Protein AF-A0A832D7S3-F1 (afdb_monomer)

Radius of g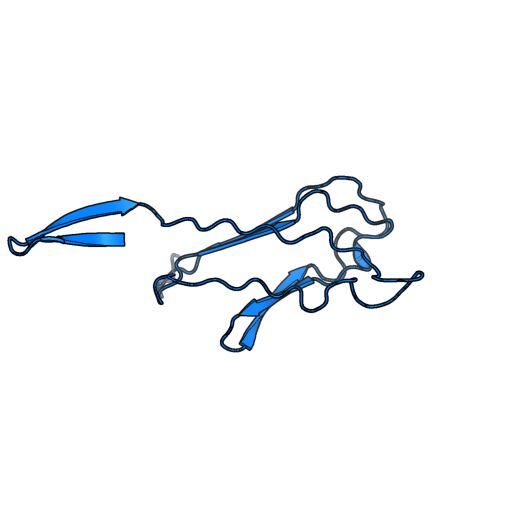yration: 18.56 Å; Cα contacts (8 Å, |Δi|>4): 144; chains: 1; bounding box: 55×40×40 Å

Secondary structure (DSSP, 8-state):
-EEE-TT--EEE---------PPP--SSSSSSSSS-SSSS------S--SS--EEEEEEEEEEES-GGG--EEEE-TT--EEEEESS-STTS-EEEEEEEEEEE---------

Structure (mmCIF, N/CA/C/O backbone):
data_AF-A0A832D7S3-F1
#
_entry.id   AF-A0A832D7S3-F1
#
loop_
_atom_site.group_PDB
_atom_site.id
_atom_site.type_symbol
_atom_site.label_atom_id
_atom_site.label_alt_id
_atom_site.label_comp_id
_atom_site.label_asym_id
_atom_site.label_entity_id
_atom_site.label_seq_id
_atom_site.pdbx_PDB_ins_code
_atom_site.Cartn_x
_atom_site.Cartn_y
_atom_site.Cartn_z
_atom_site.occupancy
_atom_site.B_iso_or_equiv
_atom_site.auth_seq_id
_atom_site.auth_comp_id
_atom_site.auth_asym_id
_atom_site.auth_atom_id
_atom_site.pdbx_PDB_model_num
ATOM 1 N N . MET A 1 1 ? -23.455 2.121 12.144 1.00 71.44 1 MET A N 1
ATOM 2 C CA . MET A 1 1 ? -23.592 2.528 13.567 1.00 71.44 1 MET A CA 1
ATOM 3 C C . MET A 1 1 ? -25.042 2.309 13.984 1.00 71.44 1 MET A C 1
ATOM 5 O O . MET A 1 1 ? -25.914 2.663 13.200 1.00 71.44 1 MET A O 1
A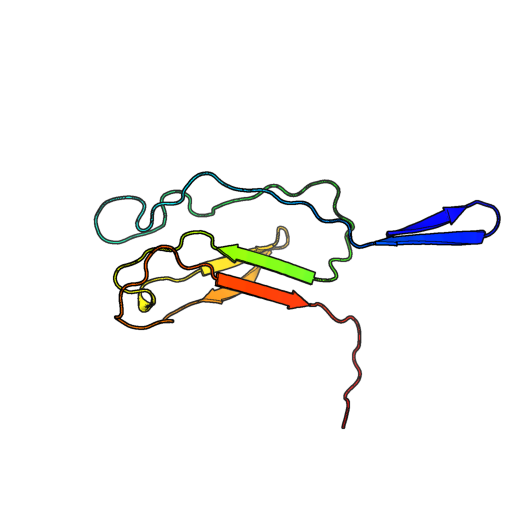TOM 9 N N . LEU A 1 2 ? -25.310 1.677 15.132 1.00 68.62 2 LEU A N 1
ATOM 10 C CA . LEU A 1 2 ? -26.674 1.523 15.659 1.00 68.62 2 LEU A CA 1
ATOM 11 C C . LEU A 1 2 ? -26.983 2.750 16.520 1.00 68.62 2 LEU A C 1
ATOM 13 O O . LEU A 1 2 ? -26.218 3.038 17.439 1.00 68.62 2 LEU A O 1
ATOM 17 N N . VAL A 1 3 ? -28.048 3.482 16.209 1.00 77.94 3 VAL A N 1
ATOM 18 C CA . VAL A 1 3 ? -28.500 4.606 17.042 1.00 77.94 3 VAL A CA 1
ATOM 19 C C . VAL A 1 3 ? -29.826 4.229 17.668 1.00 77.94 3 VAL A C 1
ATOM 21 O O . VAL A 1 3 ? -30.727 3.789 16.957 1.00 77.94 3 VAL A O 1
ATOM 24 N N . SER A 1 4 ? -29.917 4.391 18.986 1.00 84.44 4 SER A N 1
ATOM 25 C CA . SER A 1 4 ? -31.135 4.181 19.761 1.00 84.44 4 SER A CA 1
ATOM 26 C C . SER A 1 4 ? -31.641 5.495 20.342 1.00 84.44 4 SER A C 1
ATOM 28 O O . SER A 1 4 ? -30.845 6.277 20.866 1.00 84.44 4 SER A O 1
ATOM 30 N N . ASN A 1 5 ? -32.949 5.736 20.283 1.00 82.00 5 ASN A N 1
ATOM 31 C CA . ASN A 1 5 ? -33.562 6.844 21.020 1.00 82.00 5 ASN A CA 1
ATOM 32 C C . ASN A 1 5 ? -33.895 6.437 22.471 1.00 82.00 5 ASN A C 1
ATOM 34 O O . ASN A 1 5 ? -33.759 5.276 22.858 1.00 82.00 5 ASN A O 1
ATOM 38 N N . ALA A 1 6 ? -34.343 7.400 23.284 1.00 79.50 6 ALA A N 1
ATOM 39 C CA . ALA A 1 6 ? -34.730 7.163 24.680 1.00 79.50 6 ALA A CA 1
ATOM 40 C C . ALA A 1 6 ? -35.943 6.222 24.839 1.00 79.50 6 ALA A C 1
ATOM 42 O O . ALA A 1 6 ? -36.176 5.713 25.930 1.00 79.50 6 ALA A O 1
ATOM 43 N N . ALA A 1 7 ? -36.696 5.978 23.761 1.00 84.88 7 ALA A N 1
ATOM 44 C CA . ALA A 1 7 ? -37.797 5.021 23.720 1.00 84.88 7 ALA A CA 1
ATOM 45 C C . ALA A 1 7 ? -37.345 3.592 23.344 1.00 84.88 7 ALA A C 1
ATOM 47 O O . ALA A 1 7 ? -38.163 2.677 23.349 1.00 84.88 7 ALA A O 1
ATOM 48 N N . GLY A 1 8 ? -36.056 3.379 23.047 1.00 83.06 8 GLY A N 1
ATOM 49 C CA . GLY A 1 8 ? -35.492 2.066 22.716 1.00 83.06 8 GLY A CA 1
ATOM 50 C C . GLY A 1 8 ? -35.599 1.664 21.241 1.00 83.06 8 GLY A 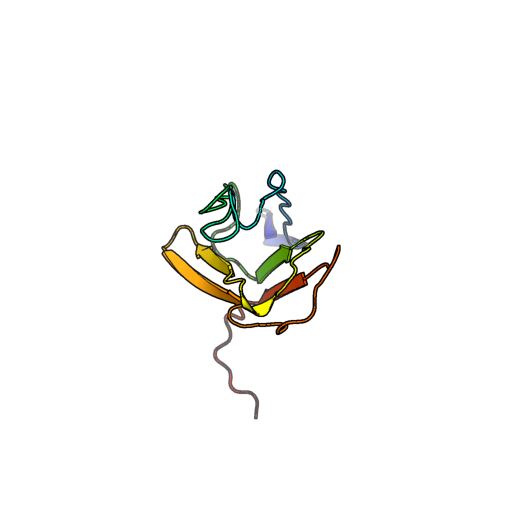C 1
ATOM 51 O O . GLY A 1 8 ? -35.213 0.551 20.890 1.00 83.06 8 GLY A O 1
ATOM 52 N N . GLU A 1 9 ? -36.075 2.545 20.359 1.00 84.81 9 GLU A N 1
ATOM 53 C CA . GLU A 1 9 ? -36.126 2.281 18.917 1.00 84.81 9 GLU A CA 1
ATOM 54 C C . GLU A 1 9 ? -34.724 2.372 18.316 1.00 84.81 9 GLU A C 1
ATOM 56 O O . GLU A 1 9 ? -34.007 3.341 18.571 1.00 84.81 9 GLU A O 1
ATOM 61 N N . THR A 1 10 ? -34.334 1.389 17.498 1.00 75.31 10 THR A N 1
ATOM 62 C CA . THR A 1 10 ? -32.998 1.331 16.893 1.00 75.31 10 THR A CA 1
ATOM 63 C C . THR A 1 10 ? -33.039 1.511 15.381 1.00 75.31 10 THR A C 1
ATOM 65 O O . THR A 1 10 ? -33.760 0.790 14.692 1.00 75.31 10 THR A O 1
ATOM 68 N N . VAL A 1 11 ? -32.193 2.395 14.851 1.00 66.12 11 VAL A N 1
ATOM 69 C CA . VAL A 1 11 ? -31.980 2.570 13.407 1.00 66.12 11 VAL A CA 1
ATOM 70 C C . VAL A 1 11 ? -30.556 2.155 13.047 1.00 66.12 11 VAL A C 1
ATOM 72 O O . VAL A 1 11 ? -29.581 2.587 13.671 1.00 66.12 11 VAL A O 1
ATOM 75 N N . TRP A 1 12 ? -30.425 1.308 12.025 1.00 75.06 12 TRP A N 1
ATOM 76 C CA . TRP A 1 12 ? -29.130 0.909 11.483 1.00 75.06 12 TRP A CA 1
ATOM 77 C C . TRP A 1 12 ? -28.676 1.915 10.421 1.00 75.06 12 TRP A C 1
ATOM 79 O O . TRP A 1 12 ? -29.249 1.986 9.339 1.00 75.06 12 TRP A O 1
ATOM 89 N N . LEU A 1 13 ? -27.636 2.694 10.722 1.00 67.62 13 LEU A N 1
ATOM 90 C CA . LEU A 1 13 ? -27.141 3.760 9.836 1.00 67.62 13 LEU A CA 1
ATOM 91 C C . LEU A 1 13 ? -26.094 3.293 8.810 1.00 67.62 13 LEU A C 1
ATOM 93 O O . LEU A 1 13 ? -25.329 4.105 8.300 1.00 67.62 13 LEU A O 1
ATOM 97 N N . GLY A 1 14 ? -26.002 1.993 8.532 1.00 65.31 14 GLY A N 1
ATOM 98 C CA . GLY A 1 14 ? -24.997 1.473 7.607 1.00 65.31 14 GLY A CA 1
ATOM 99 C C . GLY A 1 14 ? -23.559 1.468 8.140 1.00 65.31 14 GLY A C 1
ATOM 100 O O . GLY A 1 14 ? -23.300 1.851 9.296 1.00 65.31 14 GLY A O 1
ATOM 101 N N . PRO A 1 15 ? -22.608 0.986 7.318 1.00 66.75 15 PRO A N 1
ATOM 102 C CA . PRO A 1 15 ? -21.186 1.188 7.555 1.00 66.75 15 PRO A CA 1
ATOM 103 C C . PRO A 1 15 ? -20.828 2.669 7.353 1.00 66.75 15 PRO A C 1
ATOM 105 O O . PRO A 1 15 ? -21.271 3.300 6.398 1.00 66.75 15 PRO A O 1
ATOM 108 N N . ALA A 1 16 ? -20.017 3.229 8.251 1.00 65.62 16 ALA A N 1
ATOM 109 C CA . ALA A 1 16 ? -19.425 4.547 8.046 1.00 65.62 16 ALA A CA 1
ATOM 110 C C . ALA A 1 16 ? -18.152 4.382 7.206 1.00 65.62 16 ALA A C 1
ATOM 112 O O . ALA A 1 16 ? -17.199 3.754 7.665 1.00 65.62 16 ALA A O 1
ATOM 113 N N . THR A 1 17 ? -18.131 4.943 5.997 1.00 64.00 17 THR A N 1
ATOM 114 C CA . THR A 1 17 ? -16.947 4.923 5.126 1.00 64.00 17 THR A CA 1
ATOM 115 C C . THR A 1 17 ? -16.242 6.273 5.191 1.00 64.00 17 THR A C 1
ATOM 117 O O . THR A 1 17 ? -16.846 7.306 4.914 1.00 64.00 17 THR A O 1
ATOM 120 N N . LEU A 1 18 ? -14.953 6.269 5.531 1.00 66.31 18 LEU A N 1
ATOM 121 C CA . LEU A 1 18 ? -14.067 7.420 5.365 1.00 66.31 18 LEU A CA 1
ATOM 122 C C . LEU A 1 18 ? -13.037 7.082 4.290 1.00 66.31 18 LEU A C 1
ATOM 124 O O . LEU A 1 18 ? -12.246 6.157 4.463 1.00 66.31 18 LEU A O 1
ATOM 128 N N . SER A 1 19 ? -13.022 7.854 3.208 1.00 69.44 19 SER A N 1
ATOM 129 C CA . SER A 1 19 ? -12.016 7.735 2.153 1.00 69.44 19 SER A CA 1
ATOM 130 C C . SER A 1 19 ? -10.987 8.851 2.296 1.00 69.44 19 SER A C 1
ATOM 132 O O . SER A 1 19 ? -11.341 10.028 2.313 1.00 69.44 19 SER A O 1
ATOM 134 N N . VAL A 1 20 ? -9.708 8.487 2.379 1.00 68.81 20 VAL A N 1
ATOM 135 C CA . VAL A 1 20 ? -8.590 9.437 2.366 1.00 68.81 20 VAL A CA 1
ATOM 136 C C . VAL A 1 20 ? -7.602 8.993 1.298 1.00 68.81 20 VAL A C 1
ATOM 138 O O . VAL A 1 20 ? -7.194 7.834 1.284 1.00 68.81 20 VAL A O 1
ATOM 141 N N . TYR A 1 21 ? -7.212 9.917 0.421 1.00 76.44 21 TYR A N 1
ATOM 142 C CA . TYR A 1 21 ? -6.291 9.651 -0.680 1.00 76.44 21 TYR A CA 1
ATOM 143 C C . TYR A 1 21 ? -4.981 10.414 -0.453 1.00 76.44 21 TYR A C 1
ATOM 145 O O . TYR A 1 21 ? -5.005 11.645 -0.376 1.00 76.44 21 TYR A O 1
ATOM 153 N N . PRO A 1 22 ? -3.838 9.725 -0.311 1.00 77.38 22 PRO A N 1
ATOM 154 C CA . PRO A 1 22 ? -2.549 10.396 -0.250 1.00 77.38 22 PRO A CA 1
ATOM 155 C C . PRO A 1 22 ? -2.161 10.959 -1.626 1.00 77.38 22 PRO A C 1
ATOM 157 O O . PRO A 1 22 ? -2.654 10.520 -2.664 1.00 77.38 22 PRO A O 1
ATOM 160 N N . MET A 1 23 ? -1.231 11.918 -1.639 1.00 86.31 23 MET A N 1
ATOM 161 C CA . MET A 1 23 ? -0.535 12.306 -2.873 1.00 86.31 23 MET A CA 1
ATOM 162 C C . MET A 1 23 ? 0.211 11.106 -3.474 1.00 86.31 23 MET A C 1
ATOM 164 O O . MET A 1 23 ? 0.520 10.153 -2.758 1.00 86.31 23 MET A O 1
ATOM 168 N N . GLN A 1 24 ? 0.566 11.192 -4.761 1.00 89.00 24 GLN A N 1
ATOM 169 C CA . GLN A 1 24 ? 1.355 10.165 -5.446 1.00 89.00 24 GLN A CA 1
ATOM 170 C C . GLN A 1 24 ? 2.592 9.757 -4.629 1.00 89.00 24 GLN A C 1
ATOM 172 O O . GLN A 1 24 ? 3.322 10.599 -4.092 1.00 89.00 24 GLN A O 1
ATOM 177 N N . ILE A 1 25 ? 2.821 8.446 -4.567 1.00 92.69 25 ILE A N 1
ATOM 178 C CA . ILE A 1 25 ? 3.965 7.820 -3.911 1.00 92.69 25 ILE A CA 1
ATOM 179 C C . ILE A 1 25 ? 4.857 7.238 -5.010 1.00 92.69 25 ILE A C 1
ATOM 181 O O . ILE A 1 25 ? 4.403 6.420 -5.805 1.00 92.69 25 ILE A O 1
ATOM 185 N N . ALA A 1 26 ? 6.109 7.686 -5.074 1.00 94.19 26 ALA A N 1
ATOM 186 C CA . ALA A 1 26 ? 7.103 7.151 -5.999 1.00 94.19 26 ALA A CA 1
ATOM 187 C C . ALA A 1 26 ? 7.849 5.988 -5.337 1.00 94.19 26 ALA A C 1
ATOM 189 O O . ALA A 1 26 ? 8.164 6.067 -4.145 1.00 94.19 26 ALA A O 1
ATOM 190 N N . ILE A 1 27 ? 8.112 4.925 -6.100 1.00 92.75 27 ILE A N 1
ATOM 191 C CA . ILE A 1 27 ? 8.792 3.716 -5.627 1.00 92.75 27 ILE A CA 1
ATOM 192 C C . ILE A 1 27 ? 9.869 3.328 -6.657 1.00 92.75 27 ILE A C 1
ATOM 194 O O . ILE A 1 27 ? 9.509 2.989 -7.787 1.00 92.75 27 ILE A O 1
ATOM 198 N N . PRO A 1 28 ? 11.166 3.412 -6.305 1.00 94.44 28 PRO A N 1
ATOM 199 C CA . PRO A 1 28 ? 11.702 4.036 -5.088 1.00 94.44 28 PRO A CA 1
ATOM 200 C C . PRO A 1 28 ? 11.459 5.558 -5.077 1.00 94.44 28 PRO A C 1
ATOM 202 O O . PRO A 1 28 ? 11.149 6.170 -6.100 1.00 94.44 28 PRO A O 1
ATOM 205 N N . GLY A 1 29 ? 11.603 6.195 -3.914 1.00 93.19 29 GLY A N 1
ATOM 206 C CA . GLY A 1 29 ? 11.425 7.643 -3.779 1.00 93.19 29 GLY A CA 1
ATOM 207 C C . GLY A 1 29 ? 12.470 8.474 -4.528 1.00 93.19 29 GLY A C 1
ATOM 208 O O . GLY A 1 29 ? 12.195 9.612 -4.907 1.00 93.19 29 GLY A O 1
ATOM 209 N N . SER A 1 30 ? 13.649 7.898 -4.762 1.00 92.31 30 SER A N 1
ATOM 210 C CA . SER A 1 30 ? 14.706 8.431 -5.618 1.00 92.31 30 SER A CA 1
ATOM 211 C C . SER A 1 30 ? 15.584 7.287 -6.144 1.00 92.31 30 SER A C 1
ATOM 213 O O . SER A 1 30 ? 15.634 6.207 -5.559 1.00 92.31 30 SER A O 1
ATOM 215 N N . GLY A 1 31 ? 16.283 7.515 -7.259 1.00 92.44 31 GLY A N 1
ATOM 216 C CA . GLY A 1 31 ? 17.193 6.522 -7.836 1.00 92.4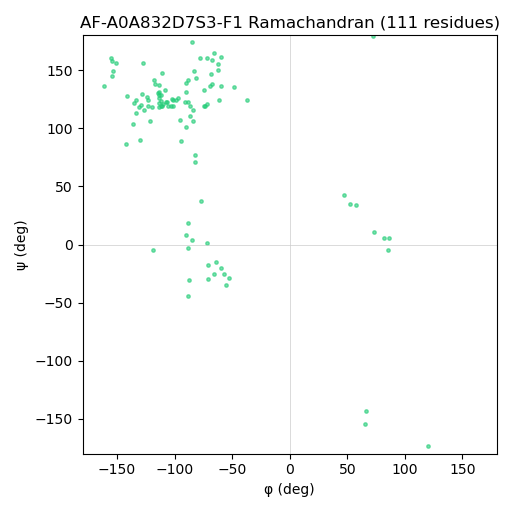4 31 GLY A CA 1
ATOM 217 C C . GLY A 1 31 ? 16.482 5.266 -8.354 1.00 92.44 31 GLY A C 1
ATOM 218 O O . GLY A 1 31 ? 15.407 5.350 -8.943 1.00 92.44 31 GLY A O 1
ATOM 219 N N . THR A 1 32 ? 17.121 4.107 -8.180 1.00 89.94 32 THR A N 1
ATOM 220 C CA . THR A 1 32 ? 16.657 2.803 -8.697 1.00 89.94 32 THR A CA 1
ATOM 221 C C . THR A 1 32 ? 16.382 1.763 -7.610 1.00 89.94 32 THR A C 1
ATOM 223 O O . THR A 1 32 ? 15.895 0.684 -7.928 1.00 89.94 32 THR A O 1
ATOM 226 N N . MET A 1 33 ? 16.665 2.075 -6.342 1.00 92.12 33 MET A N 1
ATOM 227 C CA . MET A 1 33 ? 16.412 1.212 -5.187 1.00 92.12 33 MET A CA 1
ATOM 228 C C . MET A 1 33 ? 16.166 2.051 -3.928 1.00 92.12 33 MET A C 1
ATOM 230 O O . MET A 1 33 ? 16.644 3.181 -3.835 1.00 92.12 33 MET A O 1
ATOM 234 N N . GLY A 1 34 ? 15.469 1.479 -2.948 1.00 93.56 34 GLY A N 1
ATOM 235 C CA . GLY A 1 34 ? 15.229 2.101 -1.646 1.00 93.56 34 GLY A CA 1
ATOM 236 C C . GLY A 1 34 ? 13.750 2.310 -1.333 1.00 93.56 34 GLY A C 1
ATOM 237 O O . GLY A 1 34 ? 12.864 1.849 -2.049 1.00 93.56 34 GLY A O 1
ATOM 238 N N . VAL A 1 35 ? 13.490 3.003 -0.224 1.00 94.44 35 VAL A N 1
ATOM 239 C CA . VAL A 1 35 ? 12.130 3.235 0.279 1.00 94.44 35 VAL A CA 1
ATOM 240 C C . VAL A 1 35 ? 11.325 4.153 -0.639 1.00 94.44 35 VAL A C 1
ATOM 242 O O . VAL A 1 35 ? 11.873 4.946 -1.405 1.00 94.44 35 VAL A O 1
ATOM 245 N N . ALA A 1 36 ? 10.002 4.074 -0.529 1.00 94.00 36 ALA A N 1
ATOM 246 C CA . ALA A 1 36 ? 9.092 4.964 -1.234 1.00 94.00 36 ALA A CA 1
ATOM 247 C C . ALA A 1 36 ? 9.271 6.439 -0.817 1.00 94.00 36 ALA A C 1
ATOM 249 O O . ALA A 1 36 ? 9.673 6.729 0.311 1.00 94.00 36 ALA A O 1
ATOM 250 N N . SER A 1 37 ? 8.894 7.386 -1.687 1.00 93.25 37 SER A N 1
ATOM 251 C CA . SER A 1 37 ? 9.023 8.835 -1.417 1.00 93.25 37 SER A CA 1
ATOM 252 C C . SER A 1 37 ? 8.258 9.313 -0.177 1.00 93.25 37 SER A C 1
ATOM 254 O O . SER A 1 37 ? 8.559 10.371 0.373 1.00 93.25 37 SER A O 1
ATOM 256 N N . ARG A 1 38 ? 7.267 8.536 0.274 1.00 88.75 38 ARG A N 1
ATOM 257 C CA . ARG A 1 38 ? 6.558 8.716 1.543 1.00 88.75 38 ARG A CA 1
ATOM 258 C C . ARG A 1 38 ? 6.534 7.383 2.273 1.00 88.75 38 ARG A C 1
ATOM 260 O O . ARG A 1 38 ? 5.621 6.585 2.080 1.00 88.75 38 ARG A O 1
ATOM 267 N N . TYR A 1 39 ? 7.549 7.145 3.093 1.00 88.31 39 TYR A N 1
ATOM 268 C CA . TYR A 1 39 ? 7.623 5.964 3.939 1.00 88.31 39 TYR A CA 1
ATOM 269 C C . TYR A 1 39 ? 7.961 6.357 5.388 1.00 88.31 39 TYR A C 1
ATOM 271 O O . TYR A 1 39 ? 9.033 6.918 5.619 1.00 88.31 39 TYR A O 1
ATOM 279 N N . PRO A 1 40 ? 7.077 6.080 6.367 1.00 91.38 40 PRO A N 1
ATOM 280 C CA . PRO A 1 40 ? 5.724 5.544 6.197 1.00 91.38 40 PRO A CA 1
ATOM 281 C C . PRO A 1 40 ? 4.769 6.553 5.531 1.00 91.38 40 PRO A C 1
ATOM 283 O O . PRO A 1 40 ? 4.842 7.761 5.763 1.00 91.38 40 PRO A O 1
ATOM 286 N N . ALA A 1 41 ? 3.826 6.052 4.730 1.00 90.31 41 ALA A N 1
ATOM 287 C CA . ALA A 1 41 ? 2.721 6.843 4.189 1.00 90.31 41 ALA A CA 1
ATOM 288 C C . ALA A 1 41 ? 1.590 6.950 5.227 1.00 90.31 41 ALA A C 1
ATOM 290 O O . ALA A 1 41 ? 0.585 6.243 5.158 1.00 90.31 41 ALA A O 1
ATOM 291 N N . THR A 1 42 ? 1.770 7.806 6.234 1.00 89.25 42 THR A N 1
ATOM 292 C CA . THR A 1 42 ? 0.820 7.922 7.350 1.00 89.25 42 THR A CA 1
ATOM 293 C C . THR A 1 42 ? -0.470 8.630 6.936 1.00 89.25 42 THR A C 1
ATOM 295 O O . THR A 1 42 ? -0.462 9.811 6.585 1.00 89.25 42 THR A O 1
ATOM 298 N N . ILE A 1 43 ? -1.599 7.930 7.060 1.00 86.19 43 ILE A N 1
ATOM 299 C CA . ILE A 1 43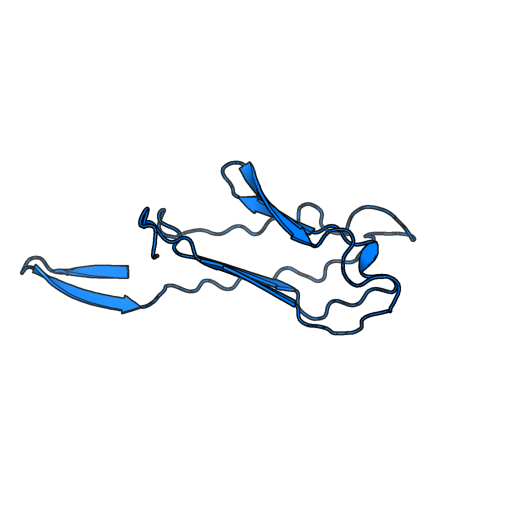 ? -2.946 8.484 6.889 1.00 86.19 43 ILE A CA 1
ATOM 300 C C . ILE A 1 43 ? -3.576 8.681 8.270 1.00 86.19 43 ILE A C 1
ATOM 302 O O . ILE A 1 43 ? -3.765 7.728 9.025 1.00 86.19 43 ILE A O 1
ATOM 306 N N . HIS A 1 44 ? -3.920 9.926 8.606 1.00 83.19 44 HIS A N 1
ATOM 307 C CA . HIS A 1 44 ? -4.580 10.244 9.871 1.00 83.19 44 HIS A CA 1
ATOM 308 C C . HIS A 1 44 ? -6.090 10.040 9.753 1.00 83.19 44 HIS A C 1
ATOM 310 O O . HIS A 1 44 ? -6.793 10.854 9.158 1.00 83.19 44 HIS A O 1
ATOM 316 N N . VAL A 1 45 ? -6.588 8.972 10.369 1.00 76.94 45 VAL A N 1
ATOM 317 C CA . VAL A 1 45 ? -8.020 8.684 10.482 1.00 76.94 45 VAL A CA 1
ATOM 318 C C . VAL A 1 45 ? -8.518 9.162 11.846 1.00 76.94 45 VAL A C 1
ATOM 320 O O . VAL A 1 45 ? -7.952 8.808 12.878 1.00 76.94 45 VAL A O 1
ATOM 323 N N . ARG A 1 46 ? -9.567 9.987 11.864 1.00 76.44 46 ARG A N 1
ATOM 324 C CA . ARG A 1 46 ? -10.200 10.514 13.087 1.00 76.44 46 ARG A CA 1
ATOM 325 C C . ARG A 1 46 ? -11.702 10.239 13.057 1.00 76.44 46 ARG A C 1
ATOM 327 O O . ARG A 1 46 ? -12.273 10.083 11.985 1.00 76.44 46 ARG A O 1
ATOM 334 N N . GLY A 1 47 ? -12.334 10.192 14.232 1.00 72.25 47 GLY A N 1
ATOM 335 C CA . GLY A 1 47 ? -13.791 10.038 14.359 1.00 72.25 47 GLY A CA 1
ATOM 336 C C . GLY A 1 47 ? -14.332 8.638 14.046 1.00 72.25 47 GLY A C 1
ATOM 337 O O . GLY A 1 47 ? -15.541 8.476 13.927 1.00 72.25 47 GLY A O 1
ATOM 338 N N . MET A 1 48 ? -13.462 7.632 13.913 1.00 69.81 48 MET A N 1
ATOM 339 C CA . MET A 1 48 ? -13.879 6.242 13.718 1.00 69.81 48 MET A CA 1
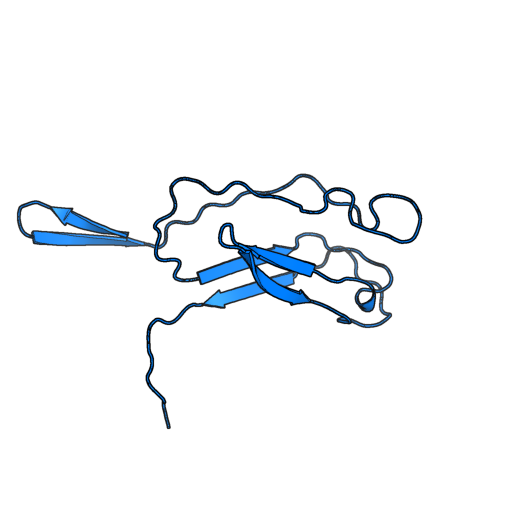ATOM 340 C C . MET A 1 48 ? -14.244 5.574 15.052 1.00 69.81 48 MET A C 1
ATOM 342 O O . MET A 1 48 ? -13.572 5.823 16.058 1.00 69.81 48 MET A O 1
ATOM 346 N N . PRO A 1 49 ? -15.269 4.703 15.070 1.00 70.00 49 PRO A N 1
ATOM 347 C CA . PRO A 1 49 ? -15.567 3.873 16.228 1.00 70.00 49 PRO A CA 1
ATOM 348 C C . PRO A 1 49 ? -14.402 2.916 16.530 1.00 70.00 49 PRO A C 1
ATOM 350 O O . PRO A 1 49 ? -13.669 2.495 15.636 1.00 70.00 49 PRO A O 1
ATOM 353 N N . THR A 1 50 ? -14.222 2.565 17.803 1.00 69.62 50 THR A N 1
ATOM 354 C CA . THR A 1 50 ? -13.096 1.735 18.272 1.00 69.62 50 THR A CA 1
ATOM 355 C C . THR A 1 50 ? -13.200 0.267 17.844 1.00 69.62 50 THR A C 1
ATOM 357 O O . THR A 1 50 ? -12.197 -0.446 17.846 1.00 69.62 50 THR A O 1
ATOM 360 N N . ASN A 1 51 ? -14.388 -0.190 17.438 1.00 71.19 51 ASN A N 1
ATOM 361 C CA . ASN A 1 51 ? -14.637 -1.522 16.897 1.00 71.19 51 ASN A CA 1
ATOM 362 C C . ASN A 1 51 ? -14.569 -1.520 15.358 1.00 71.19 51 ASN A C 1
ATOM 364 O O . ASN A 1 51 ? -15.576 -1.349 14.671 1.00 71.19 51 ASN A O 1
ATOM 368 N N . LEU A 1 52 ? -13.375 -1.730 14.802 1.00 71.25 52 LEU A N 1
ATOM 369 C CA . LEU A 1 52 ? -13.208 -1.906 13.357 1.00 71.25 52 LEU A CA 1
ATOM 370 C C . LEU A 1 52 ? -13.758 -3.271 12.922 1.00 71.25 52 LEU A C 1
ATOM 372 O O . LEU A 1 52 ? -13.294 -4.303 13.396 1.00 71.25 52 LEU A O 1
ATOM 376 N N . ALA A 1 53 ? -14.734 -3.267 12.012 1.00 77.31 53 ALA A N 1
ATOM 377 C CA . ALA A 1 53 ? -15.313 -4.486 11.439 1.00 77.31 53 ALA A CA 1
ATOM 378 C C . ALA A 1 53 ? -14.539 -4.984 10.210 1.00 77.31 53 ALA A C 1
ATOM 380 O O . ALA A 1 53 ? -14.475 -6.182 9.959 1.00 77.31 53 ALA A O 1
ATOM 381 N N . SER A 1 54 ? -13.936 -4.076 9.447 1.00 80.94 54 SER A N 1
ATOM 382 C CA . SER A 1 54 ? -13.103 -4.406 8.296 1.00 80.94 54 SER A CA 1
ATOM 383 C C . SER A 1 54 ? -12.107 -3.290 8.006 1.00 80.94 54 SER A C 1
ATOM 385 O O . SER A 1 54 ? -12.271 -2.152 8.458 1.00 80.94 54 SER A O 1
ATOM 387 N N . VAL A 1 55 ? -11.056 -3.630 7.269 1.00 83.75 55 VAL A N 1
ATOM 388 C CA . VAL A 1 55 ? -10.096 -2.687 6.702 1.00 83.75 55 VAL A CA 1
ATOM 389 C C . VAL A 1 55 ? -9.876 -3.068 5.248 1.00 83.75 55 VAL A C 1
ATOM 391 O O . VAL A 1 55 ? -9.465 -4.188 4.959 1.00 83.75 55 VAL A O 1
ATOM 394 N N . GLN A 1 56 ? -10.100 -2.104 4.359 1.00 90.06 56 GLN A N 1
ATOM 395 C CA . GLN A 1 56 ? -9.805 -2.229 2.942 1.00 90.06 56 GLN A CA 1
ATOM 396 C C . GLN A 1 56 ? -8.687 -1.255 2.567 1.00 90.06 56 GLN A C 1
ATOM 398 O O . GLN A 1 56 ? -8.770 -0.060 2.858 1.00 90.06 56 GLN A O 1
ATOM 403 N N . VAL A 1 57 ? -7.646 -1.758 1.907 1.00 91.44 57 VAL A N 1
ATOM 404 C CA . VAL A 1 57 ? -6.575 -0.953 1.317 1.00 91.44 57 VAL A CA 1
ATOM 405 C C . VAL A 1 57 ? -6.647 -1.107 -0.189 1.00 91.44 57 VAL A C 1
ATOM 407 O O . VAL A 1 57 ? -6.549 -2.214 -0.709 1.00 91.44 57 VAL A O 1
ATOM 410 N N . THR A 1 58 ? -6.800 0.014 -0.889 1.00 93.50 58 THR A N 1
ATOM 411 C CA . THR A 1 58 ? -6.751 0.034 -2.351 1.00 93.50 58 THR A CA 1
ATOM 412 C C . THR A 1 58 ? -5.511 0.778 -2.816 1.00 93.50 58 THR A C 1
ATOM 414 O O . THR A 1 58 ? -5.312 1.942 -2.466 1.00 93.50 58 THR A O 1
ATOM 417 N N . LEU A 1 59 ? -4.687 0.105 -3.614 1.00 93.69 59 LEU A N 1
ATOM 418 C CA . LEU A 1 59 ? -3.566 0.709 -4.321 1.00 93.69 59 LEU A CA 1
ATOM 419 C C . LEU A 1 59 ? -4.035 1.052 -5.726 1.00 93.69 59 LEU A C 1
ATOM 421 O O . LEU A 1 59 ? -4.242 0.163 -6.550 1.00 93.69 59 LEU A O 1
ATOM 425 N N . TYR A 1 60 ? -4.230 2.340 -5.980 1.00 93.25 60 TYR A N 1
ATOM 426 C CA . TYR A 1 60 ? -4.629 2.834 -7.290 1.00 93.25 60 TYR A CA 1
ATOM 427 C C . TYR A 1 60 ? -3.407 3.108 -8.159 1.00 93.25 60 TYR A C 1
ATOM 429 O O . TYR A 1 60 ? -2.412 3.659 -7.685 1.00 93.25 60 TYR A O 1
ATOM 437 N N . TYR A 1 61 ? -3.528 2.783 -9.446 1.00 94.50 61 TYR A N 1
ATOM 438 C CA . TYR A 1 61 ? -2.543 3.112 -10.479 1.00 94.50 61 TYR A CA 1
ATOM 439 C C . TYR A 1 61 ? -1.134 2.568 -10.199 1.00 94.50 61 TYR A C 1
ATOM 441 O O . TYR A 1 61 ? -0.132 3.187 -10.569 1.00 94.50 61 TYR A O 1
ATOM 449 N N . LEU A 1 62 ? -1.041 1.396 -9.563 1.00 95.06 62 LEU A N 1
ATOM 450 C CA . LEU A 1 62 ? 0.241 0.763 -9.289 1.00 95.06 62 LEU A CA 1
ATOM 451 C C . LEU A 1 62 ? 0.950 0.450 -10.611 1.00 95.06 62 LEU A C 1
ATOM 453 O O . LEU A 1 62 ? 0.416 -0.231 -11.489 1.00 95.06 62 LEU A O 1
ATOM 457 N N . SER A 1 63 ? 2.168 0.964 -10.739 1.00 95.44 63 SER A N 1
ATOM 458 C CA . SER A 1 63 ? 3.036 0.733 -11.887 1.00 95.44 63 SER A CA 1
ATOM 459 C C . SER A 1 63 ? 4.441 0.434 -11.384 1.00 95.44 63 SER A C 1
ATOM 461 O O . SER A 1 63 ? 5.019 1.244 -10.661 1.00 95.44 63 SER A O 1
ATOM 463 N N . HIS A 1 64 ? 4.986 -0.727 -11.742 1.00 94.88 64 HIS A N 1
ATOM 464 C CA . HIS A 1 64 ? 6.330 -1.140 -11.339 1.00 94.88 64 HIS A CA 1
ATOM 465 C C . HIS A 1 64 ? 6.910 -2.127 -12.352 1.00 94.88 64 HIS A C 1
ATOM 467 O O . HIS A 1 64 ? 6.181 -2.945 -12.914 1.00 94.88 64 HIS A O 1
ATOM 473 N N . LYS A 1 65 ? 8.225 -2.064 -12.594 1.00 95.56 65 LYS A N 1
ATOM 474 C CA . LYS A 1 65 ? 8.891 -2.948 -13.571 1.00 95.56 65 LYS A CA 1
ATOM 475 C C . LYS A 1 65 ? 8.985 -4.396 -13.091 1.00 95.56 65 LYS A C 1
ATOM 477 O O . LYS A 1 65 ? 9.010 -5.298 -13.917 1.00 95.56 65 LYS A O 1
ATOM 482 N N . ARG A 1 66 ? 9.064 -4.589 -11.775 1.00 95.38 66 ARG A N 1
ATOM 483 C CA . ARG A 1 66 ? 9.215 -5.888 -11.111 1.00 95.38 66 ARG A CA 1
ATOM 484 C C . ARG A 1 66 ? 8.378 -5.879 -9.833 1.00 95.38 66 ARG A C 1
ATOM 486 O O . ARG A 1 66 ? 8.876 -5.415 -8.814 1.00 95.38 66 ARG A O 1
ATOM 493 N N . PRO A 1 67 ? 7.083 -6.218 -9.882 1.00 95.44 67 PRO A N 1
ATOM 494 C CA . PRO A 1 67 ? 6.221 -6.194 -8.700 1.00 95.44 67 PRO A CA 1
ATOM 495 C C . PRO A 1 67 ? 6.778 -6.979 -7.508 1.00 95.44 67 PRO A C 1
ATOM 497 O O . PRO A 1 67 ? 6.523 -6.582 -6.380 1.00 95.44 67 PRO A O 1
ATOM 500 N N . ASP A 1 68 ? 7.576 -8.019 -7.771 1.00 96.38 68 ASP A N 1
ATOM 501 C CA . ASP A 1 68 ? 8.267 -8.817 -6.751 1.00 96.38 68 ASP A CA 1
ATOM 502 C C . ASP A 1 68 ? 9.139 -7.973 -5.813 1.00 96.38 68 ASP A C 1
ATOM 504 O O . ASP A 1 68 ? 9.181 -8.225 -4.622 1.00 96.38 68 ASP A O 1
ATOM 508 N N . ASP A 1 69 ? 9.753 -6.901 -6.329 1.00 95.62 69 ASP A N 1
ATOM 509 C CA . ASP A 1 69 ? 10.613 -6.006 -5.544 1.00 95.62 69 ASP A CA 1
ATOM 510 C C . ASP A 1 69 ? 9.812 -5.118 -4.554 1.00 95.62 69 ASP A C 1
ATOM 512 O O . ASP A 1 69 ? 10.388 -4.244 -3.899 1.00 95.62 69 ASP A O 1
ATOM 516 N N . LEU A 1 70 ? 8.480 -5.250 -4.486 1.00 95.31 70 LEU A N 1
ATOM 517 C CA . LEU A 1 70 ? 7.610 -4.422 -3.650 1.00 95.31 70 LEU A CA 1
ATOM 518 C C . LEU A 1 70 ? 7.185 -5.138 -2.362 1.00 95.31 70 LEU A C 1
ATOM 520 O O . LEU A 1 70 ? 6.396 -6.082 -2.388 1.00 95.31 70 LEU A O 1
ATOM 524 N N . ASP A 1 71 ? 7.566 -4.549 -1.230 1.00 95.69 71 ASP A N 1
ATOM 525 C CA . ASP A 1 71 ? 7.048 -4.895 0.092 1.00 95.69 71 ASP A CA 1
ATOM 526 C C . ASP A 1 71 ? 6.114 -3.800 0.613 1.00 95.69 71 ASP A C 1
ATOM 528 O O . ASP A 1 71 ? 6.502 -2.633 0.754 1.00 95.69 71 ASP A O 1
ATOM 532 N N . ILE A 1 72 ? 4.870 -4.164 0.935 1.00 95.38 72 ILE A N 1
ATOM 533 C CA . ILE A 1 72 ? 3.863 -3.223 1.437 1.00 95.38 72 ILE A CA 1
ATOM 534 C C . ILE A 1 72 ? 3.282 -3.729 2.752 1.00 95.38 72 ILE A C 1
ATOM 536 O O . ILE A 1 72 ? 2.578 -4.738 2.818 1.00 95.38 72 ILE A O 1
ATOM 540 N N . LEU A 1 73 ? 3.533 -2.951 3.803 1.00 95.56 73 LEU A N 1
ATOM 541 C CA . LEU A 1 73 ? 3.109 -3.229 5.165 1.00 95.56 73 LEU A CA 1
ATOM 542 C C . LEU A 1 73 ? 2.087 -2.190 5.637 1.00 95.56 73 LEU A C 1
ATOM 544 O O . LEU A 1 73 ? 2.364 -0.989 5.643 1.00 95.56 73 LEU A O 1
ATOM 548 N N . LEU A 1 74 ? 0.930 -2.654 6.105 1.00 93.19 74 LEU A N 1
ATOM 549 C CA . LEU A 1 74 ? -0.037 -1.824 6.817 1.00 93.19 74 LEU A CA 1
ATOM 550 C C . LEU A 1 74 ? 0.250 -1.866 8.320 1.00 93.19 74 LEU A C 1
ATOM 552 O O . LEU A 1 74 ? 0.374 -2.943 8.904 1.00 93.19 74 LEU A O 1
ATOM 556 N N . VAL A 1 75 ? 0.304 -0.696 8.959 1.00 92.31 75 VAL A N 1
ATOM 557 C CA . VAL A 1 75 ? 0.537 -0.568 10.404 1.00 92.31 75 VAL A CA 1
ATOM 558 C C . VAL A 1 75 ? -0.600 0.217 11.054 1.00 92.31 75 VAL A C 1
ATOM 560 O O . VAL A 1 75 ? -0.926 1.321 10.620 1.00 92.31 75 VAL A O 1
ATOM 563 N N . SER A 1 76 ? -1.213 -0.346 12.099 1.00 86.62 76 SER A N 1
ATOM 564 C CA . SER A 1 76 ? -2.244 0.335 12.886 1.00 86.62 76 SER A CA 1
ATOM 565 C C . SER A 1 76 ? -1.628 1.350 13.861 1.00 86.62 76 SER A C 1
ATOM 567 O O . SER A 1 76 ? -0.471 1.201 14.258 1.00 86.62 76 SER A O 1
ATOM 569 N N . PRO A 1 77 ? -2.410 2.324 14.366 1.00 84.88 77 PRO A N 1
ATOM 570 C CA . PRO A 1 77 ? -1.956 3.223 15.433 1.00 84.88 77 PRO A CA 1
ATOM 571 C C . PRO A 1 77 ? -1.510 2.503 16.717 1.00 84.88 77 PRO A C 1
ATOM 573 O O . PRO A 1 77 ? -0.692 3.025 17.463 1.00 84.88 77 PRO A O 1
ATOM 576 N N . SER A 1 78 ? -2.026 1.295 16.970 1.00 85.50 78 SER A N 1
ATOM 577 C CA . SER A 1 78 ? -1.616 0.430 18.084 1.00 85.50 78 SER A CA 1
ATOM 578 C C . SER A 1 78 ? -0.380 -0.430 17.782 1.00 85.50 78 SER A C 1
ATOM 580 O O . SER A 1 78 ? -0.007 -1.268 18.598 1.00 85.50 78 SER A O 1
ATOM 582 N N . GLY A 1 79 ? 0.243 -0.259 16.612 1.00 87.62 79 GLY A N 1
ATOM 583 C CA . GLY A 1 79 ? 1.446 -0.980 16.199 1.00 87.62 79 GLY A CA 1
ATOM 584 C C . GLY A 1 79 ? 1.202 -2.379 15.628 1.00 87.62 79 GLY A C 1
ATOM 585 O O . GLY A 1 79 ? 2.171 -3.083 15.340 1.00 87.62 79 GLY A O 1
ATOM 586 N N . LYS A 1 80 ? -0.057 -2.801 15.429 1.00 87.56 80 LYS A N 1
ATOM 587 C CA . LYS A 1 80 ? -0.357 -4.064 14.733 1.00 87.56 80 LYS A CA 1
ATOM 588 C C . LYS A 1 80 ? 0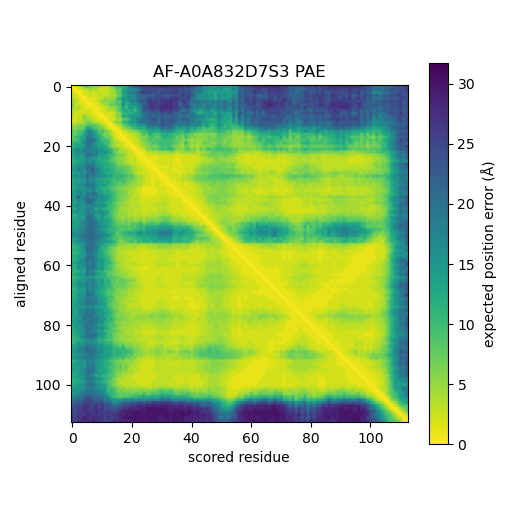.046 -3.943 13.270 1.00 87.56 80 LYS A C 1
ATOM 590 O O . LYS A 1 80 ? -0.215 -2.923 12.641 1.00 87.56 80 LYS A O 1
ATOM 595 N N . LYS A 1 81 ? 0.652 -4.997 12.733 1.00 90.88 81 LYS A N 1
ATOM 596 C CA . LYS A 1 81 ? 1.190 -5.037 11.373 1.00 90.88 81 LYS A CA 1
ATOM 597 C C . LYS A 1 81 ? 0.450 -6.086 10.552 1.00 90.88 81 LYS A C 1
ATOM 599 O O . LYS A 1 81 ? 0.192 -7.176 11.058 1.00 90.88 81 LYS A O 1
ATOM 604 N N . ILE A 1 82 ? 0.129 -5.757 9.307 1.00 91.06 82 ILE A N 1
ATOM 605 C CA . ILE A 1 82 ? -0.441 -6.674 8.316 1.00 91.06 82 ILE A CA 1
ATOM 606 C C . ILE A 1 82 ? 0.411 -6.546 7.056 1.00 91.06 82 ILE A C 1
ATOM 608 O O . ILE A 1 82 ? 0.527 -5.451 6.505 1.00 91.06 82 ILE A O 1
ATOM 612 N N . MET A 1 83 ? 1.018 -7.650 6.618 1.00 94.62 83 MET A N 1
ATOM 613 C CA . MET A 1 83 ? 1.691 -7.699 5.321 1.00 94.62 83 MET A CA 1
ATOM 614 C C . MET A 1 83 ? 0.626 -7.753 4.229 1.00 94.62 83 MET A C 1
ATOM 616 O O . MET A 1 83 ? -0.192 -8.671 4.231 1.00 94.62 83 MET A O 1
ATOM 620 N N . LEU A 1 84 ? 0.606 -6.760 3.341 1.00 95.19 84 LEU A N 1
ATOM 621 C CA . LEU A 1 84 ? -0.328 -6.729 2.213 1.00 95.19 84 LEU A CA 1
ATOM 622 C C . LEU A 1 84 ? 0.265 -7.454 1.004 1.00 95.19 84 LEU A C 1
ATOM 624 O O . LEU A 1 84 ? -0.416 -8.256 0.376 1.00 95.19 84 LEU A O 1
ATOM 628 N N . MET A 1 85 ? 1.541 -7.205 0.707 1.00 94.69 85 MET A N 1
ATOM 629 C CA . MET A 1 85 ? 2.296 -7.911 -0.328 1.00 94.69 85 MET A CA 1
ATOM 630 C C . MET A 1 85 ? 3.789 -7.898 -0.003 1.00 94.69 85 MET A C 1
ATOM 632 O O . MET A 1 85 ? 4.270 -6.955 0.623 1.00 94.69 85 MET A O 1
ATOM 636 N N . SER A 1 86 ? 4.479 -8.949 -0.423 1.00 95.81 86 SER A N 1
ATOM 637 C CA . SER A 1 86 ? 5.929 -9.123 -0.361 1.0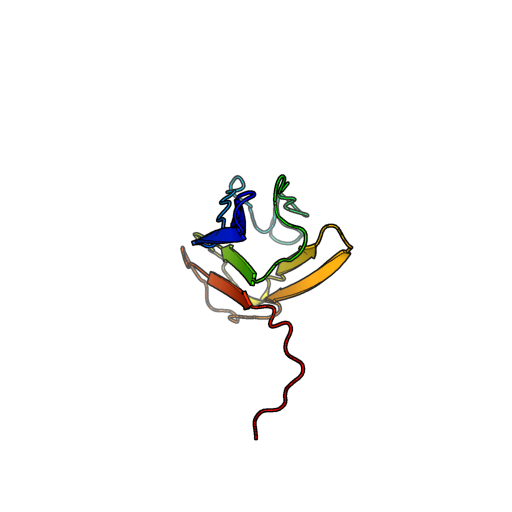0 95.81 86 SER A CA 1
ATOM 638 C C . SER A 1 86 ? 6.283 -10.218 -1.363 1.00 95.81 86 SER A C 1
ATOM 640 O O . SER A 1 86 ? 5.519 -11.186 -1.455 1.00 95.81 86 SER A O 1
ATOM 642 N N . ASP A 1 87 ? 7.344 -10.031 -2.149 1.00 95.19 87 ASP A N 1
ATOM 643 C CA . ASP A 1 87 ? 7.811 -10.987 -3.168 1.00 95.19 87 ASP A CA 1
ATOM 644 C C . ASP A 1 87 ? 6.669 -11.513 -4.073 1.00 95.19 87 ASP A C 1
ATOM 646 O O . ASP A 1 87 ? 6.512 -12.712 -4.320 1.00 95.19 87 ASP A O 1
ATOM 650 N N . ALA A 1 88 ? 5.777 -10.609 -4.501 1.00 94.31 88 ALA A N 1
ATOM 651 C CA . ALA A 1 88 ? 4.548 -10.953 -5.215 1.00 94.31 88 ALA A CA 1
ATOM 652 C C . ALA A 1 88 ? 4.505 -10.361 -6.629 1.00 94.31 88 ALA A C 1
ATOM 654 O O . ALA A 1 88 ? 4.861 -9.212 -6.860 1.00 94.31 88 ALA A O 1
ATOM 655 N N . GLY A 1 89 ? 3.969 -11.121 -7.588 1.00 92.56 89 GLY A N 1
ATOM 656 C CA . GLY A 1 89 ? 3.769 -10.669 -8.974 1.00 92.56 89 GLY A CA 1
ATOM 657 C C . GLY A 1 89 ? 4.984 -10.845 -9.896 1.00 92.56 89 GLY A C 1
ATOM 658 O O . GLY A 1 89 ? 4.855 -10.651 -11.108 1.00 92.56 89 GLY A O 1
ATOM 659 N N . GLY A 1 90 ? 6.129 -11.289 -9.369 1.00 93.75 90 GLY A N 1
ATOM 660 C CA . GLY A 1 90 ? 7.278 -11.715 -10.162 1.00 93.75 90 GLY A CA 1
ATOM 661 C C . GLY A 1 90 ? 7.927 -10.596 -10.982 1.00 93.75 90 GLY A C 1
ATOM 662 O O . GLY A 1 90 ? 7.858 -9.407 -10.669 1.00 93.75 90 GLY A O 1
ATOM 663 N N . ASN A 1 91 ? 8.580 -10.988 -12.077 1.00 95.44 91 ASN A N 1
ATOM 664 C CA . ASN A 1 91 ? 9.394 -10.091 -12.902 1.00 95.44 91 ASN A CA 1
ATOM 665 C C . ASN A 1 91 ? 8.620 -9.404 -14.046 1.00 95.44 91 ASN A C 1
ATOM 667 O O . ASN A 1 91 ? 9.230 -8.807 -14.932 1.00 95.44 91 ASN A O 1
ATOM 671 N N . THR A 1 92 ? 7.291 -9.536 -14.080 1.00 95.81 92 THR A N 1
ATOM 672 C CA . THR A 1 92 ? 6.472 -8.979 -15.165 1.00 95.81 92 THR A CA 1
ATOM 673 C C . THR A 1 92 ? 6.030 -7.574 -14.800 1.00 95.81 92 THR A C 1
ATOM 675 O O . THR A 1 92 ? 5.369 -7.374 -13.785 1.00 95.81 92 THR A O 1
ATOM 678 N N . ALA A 1 93 ? 6.370 -6.599 -15.641 1.00 96.50 93 ALA A N 1
ATOM 679 C CA . ALA A 1 93 ? 5.990 -5.216 -15.406 1.00 96.50 93 ALA A CA 1
ATOM 680 C C . ALA A 1 93 ? 4.464 -5.056 -15.339 1.00 96.50 93 ALA A C 1
ATOM 682 O O . ALA A 1 93 ? 3.731 -5.573 -16.183 1.00 96.50 93 ALA A O 1
ATOM 683 N N . VAL A 1 94 ? 4.004 -4.282 -14.359 1.00 96.69 94 VAL A N 1
ATOM 684 C CA . VAL A 1 94 ? 2.605 -3.859 -14.231 1.00 96.69 94 VAL A CA 1
ATOM 685 C C . VAL A 1 94 ? 2.501 -2.368 -14.502 1.00 96.69 94 VAL A C 1
ATOM 687 O O . VAL A 1 94 ? 3.423 -1.598 -14.221 1.00 96.69 94 VAL A O 1
ATOM 690 N N . THR A 1 95 ? 1.382 -1.941 -15.074 1.00 97.06 95 THR A N 1
ATOM 691 C CA . THR A 1 95 ? 1.115 -0.532 -15.370 1.00 97.06 95 THR A CA 1
ATOM 692 C C . THR A 1 95 ? -0.348 -0.234 -15.098 1.00 97.06 95 THR A C 1
ATOM 694 O O . THR A 1 95 ? -1.224 -0.922 -15.616 1.00 97.06 95 THR A O 1
ATOM 697 N N . ASN A 1 96 ? -0.598 0.801 -14.298 1.00 96.06 96 ASN A N 1
ATOM 698 C CA . ASN A 1 96 ? -1.923 1.296 -13.929 1.00 96.06 96 ASN A CA 1
ATOM 699 C C . ASN A 1 96 ? -2.872 0.226 -13.363 1.00 96.06 96 ASN A C 1
ATOM 701 O O . ASN A 1 96 ? -4.079 0.289 -13.598 1.00 96.06 96 ASN A O 1
ATOM 705 N N . VAL A 1 97 ? -2.349 -0.748 -12.614 1.00 96.38 97 VAL A N 1
ATOM 706 C CA . VAL A 1 97 ? -3.195 -1.780 -11.999 1.00 96.38 97 VAL A CA 1
ATOM 707 C C . VAL A 1 97 ? -3.793 -1.282 -10.684 1.00 96.38 97 VAL A C 1
ATOM 709 O O . VAL A 1 97 ? -3.178 -0.488 -9.969 1.00 96.38 97 VAL A O 1
ATOM 712 N N . THR A 1 98 ? -4.989 -1.769 -10.359 1.00 96.69 98 THR A N 1
ATOM 713 C CA . THR A 1 98 ? -5.625 -1.544 -9.058 1.00 96.69 98 THR A CA 1
ATOM 714 C C . THR A 1 98 ? -5.570 -2.832 -8.254 1.00 96.69 98 THR A C 1
ATOM 716 O O . THR A 1 98 ? -6.085 -3.857 -8.699 1.00 96.69 98 THR A O 1
ATOM 719 N N . LEU A 1 99 ? -4.968 -2.773 -7.068 1.00 96.12 99 LEU A N 1
ATOM 720 C CA . LEU A 1 99 ? -4.971 -3.876 -6.107 1.00 96.12 99 LEU A CA 1
ATOM 721 C C . LEU A 1 99 ? -5.871 -3.520 -4.929 1.00 96.12 99 LEU A C 1
ATOM 723 O O . LEU A 1 99 ? -5.764 -2.421 -4.385 1.00 96.12 99 LEU A O 1
ATOM 727 N N . VAL A 1 100 ? -6.733 -4.454 -4.533 1.00 95.94 100 VAL A N 1
ATOM 728 C CA . VAL A 1 100 ? -7.629 -4.310 -3.382 1.00 95.94 100 VAL A CA 1
ATOM 729 C C . VAL A 1 100 ? -7.304 -5.410 -2.383 1.00 95.94 100 VAL A C 1
ATOM 731 O O . VAL A 1 100 ? -7.440 -6.592 -2.688 1.00 95.94 100 VAL A O 1
ATOM 734 N N . PHE A 1 101 ? -6.891 -5.008 -1.187 1.00 94.25 101 PHE A N 1
ATOM 735 C CA . PHE A 1 101 ? -6.715 -5.887 -0.039 1.00 94.25 101 PHE A CA 1
ATOM 736 C C . PHE A 1 101 ? -7.866 -5.623 0.918 1.00 94.25 101 PHE A C 1
ATOM 738 O O . PHE A 1 101 ? -8.021 -4.496 1.384 1.00 94.25 101 PHE A O 1
ATOM 745 N N . ASP A 1 102 ? -8.673 -6.637 1.200 1.00 90.94 102 ASP A N 1
ATOM 746 C CA . ASP A 1 102 ? -9.824 -6.514 2.088 1.00 90.94 102 ASP A CA 1
ATOM 747 C C . ASP A 1 102 ? -9.704 -7.520 3.229 1.00 90.94 102 ASP A C 1
ATOM 749 O O . ASP A 1 102 ? -9.540 -8.720 3.001 1.00 90.94 102 ASP A O 1
ATOM 753 N N . GLN A 1 103 ? -9.755 -7.023 4.461 1.00 84.69 103 GLN A N 1
ATOM 754 C CA . GLN A 1 103 ? -9.745 -7.852 5.654 1.00 84.69 103 GLN A CA 1
ATOM 755 C C . GLN A 1 103 ? -10.973 -7.560 6.502 1.00 84.69 103 GLN A C 1
ATOM 757 O O . GLN A 1 103 ? -11.144 -6.457 7.020 1.00 84.69 103 GLN A O 1
ATOM 762 N N . VAL A 1 104 ? -11.789 -8.591 6.708 1.00 80.88 104 VAL A N 1
ATOM 763 C CA . VAL A 1 104 ? -12.961 -8.550 7.582 1.00 80.88 104 VAL A CA 1
ATOM 764 C C . VAL A 1 104 ? -12.596 -9.161 8.933 1.00 80.88 104 VAL A C 1
ATOM 766 O O . VAL A 1 104 ? -12.149 -10.303 9.015 1.00 80.88 104 VAL A O 1
ATOM 769 N N . PHE A 1 105 ? -12.797 -8.405 10.008 1.00 72.81 105 PHE A N 1
ATOM 770 C CA . PHE A 1 105 ? -12.627 -8.879 11.375 1.00 72.81 105 PHE A CA 1
ATOM 771 C C . PHE A 1 105 ? -13.955 -9.449 11.870 1.00 72.81 105 PHE A C 1
ATOM 773 O O . PHE A 1 105 ? -14.870 -8.721 12.256 1.00 72.81 105 PHE A O 1
ATOM 780 N N . THR A 1 106 ? -14.081 -10.772 11.861 1.00 62.72 106 THR A N 1
ATOM 781 C CA . THR A 1 106 ? -15.227 -11.439 12.481 1.00 62.72 106 THR A CA 1
ATOM 782 C C . THR A 1 106 ? -14.944 -11.685 13.958 1.00 62.72 106 THR A C 1
ATOM 784 O O . THR A 1 106 ? -14.049 -12.454 14.301 1.00 62.72 106 THR A O 1
ATOM 787 N N . ASN A 1 107 ? -15.752 -11.105 14.845 1.00 49.84 107 ASN A N 1
ATOM 788 C CA . ASN A 1 107 ? -15.701 -11.368 16.289 1.00 49.84 107 ASN A CA 1
ATOM 789 C C . ASN A 1 107 ? -16.355 -12.716 16.661 1.00 49.84 107 ASN A C 1
ATOM 791 O O . ASN A 1 107 ? -17.059 -12.788 17.665 1.00 49.84 107 ASN A O 1
ATOM 795 N N . ASN A 1 108 ? -16.212 -13.765 15.844 1.00 39.50 108 ASN A N 1
ATOM 796 C CA . ASN A 1 108 ? -16.887 -15.038 16.089 1.00 39.50 108 ASN A CA 1
ATOM 797 C C . ASN A 1 108 ? -15.875 -16.184 16.230 1.00 39.50 108 ASN A C 1
ATOM 799 O O . ASN A 1 108 ? -15.328 -16.627 15.219 1.00 39.50 108 ASN A O 1
ATOM 803 N N . PRO A 1 109 ? -15.628 -16.701 17.447 1.00 43.16 109 PRO A N 1
ATOM 804 C CA . PRO A 1 109 ? -14.868 -17.922 17.633 1.00 43.16 109 PRO A CA 1
ATOM 805 C C . PRO A 1 109 ? -15.813 -19.104 17.426 1.00 43.16 109 PRO A C 1
ATOM 807 O O . PRO A 1 109 ? -16.190 -19.741 18.397 1.00 43.16 109 PRO A O 1
ATOM 810 N N . GLN A 1 110 ? -16.260 -19.389 16.204 1.00 44.59 110 GLN A N 1
ATOM 811 C CA . GLN A 1 110 ? -17.021 -20.617 15.951 1.00 44.59 110 GLN A CA 1
ATOM 812 C C . GLN A 1 110 ? -16.527 -21.277 14.666 1.00 44.59 110 GLN A C 1
ATOM 814 O O . GLN A 1 110 ? -16.818 -20.841 13.552 1.00 44.59 110 GLN A O 1
ATOM 819 N N . MET A 1 111 ? -15.755 -22.342 14.885 1.00 40.34 111 MET A N 1
ATOM 820 C CA . MET A 1 111 ? -15.535 -23.458 13.973 1.00 40.34 111 MET A CA 1
ATOM 821 C C . MET A 1 111 ? -16.837 -23.787 13.234 1.00 40.34 111 MET A C 1
ATOM 823 O O . MET A 1 111 ? -17.861 -24.048 13.864 1.00 40.34 111 MET A O 1
ATOM 827 N N . ARG A 1 112 ? -16.803 -23.782 11.902 1.00 42.50 112 ARG A N 1
ATOM 828 C CA . ARG A 1 112 ? -17.829 -24.439 11.092 1.00 42.50 112 ARG A CA 1
ATOM 829 C C . ARG A 1 112 ? -17.166 -25.640 10.432 1.00 42.50 112 ARG A C 1
ATOM 831 O O . ARG A 1 112 ? -16.143 -25.480 9.772 1.00 42.50 112 ARG A O 1
ATOM 838 N N . ILE A 1 11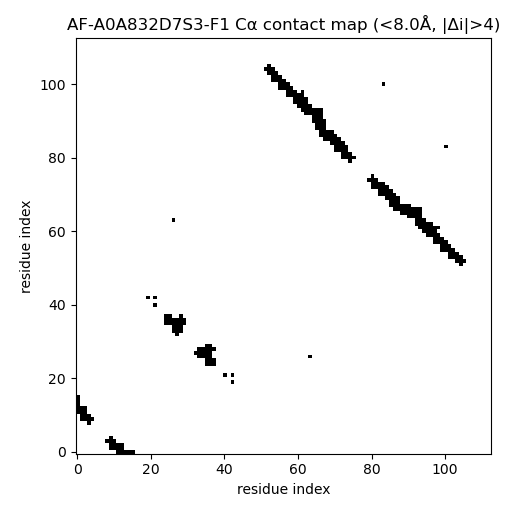3 ? -17.717 -26.804 10.764 1.00 50.84 113 ILE A N 1
ATOM 839 C CA . ILE A 1 113 ? -17.423 -28.127 10.206 1.00 50.84 113 ILE A CA 1
ATOM 840 C C . ILE A 1 113 ? -17.780 -28.125 8.719 1.00 50.84 113 ILE A C 1
ATOM 842 O O . ILE A 1 113 ? -18.798 -27.470 8.385 1.00 50.84 113 ILE A O 1
#

pLDDT: mean 83.72, std 14.12, range [39.5, 97.06]

Mean predicted aligned error: 9.13 Å

Sequence (113 aa):
MLVSNAAGETVWLGPATLSVYPMQIAIPGSGTMGVASRYPATIHVRGMPTNLASVQVTLYYLSHKRPDDLDILLVSPSGKKIMLMSDAGGNTAVTNVTLVFDQVFTNNPQMRI

Solvent-accessible surface area (backbone atoms only — not comparable to full-atom values): 7617 Å² total; per-residue (Å²): 79,80,48,66,52,98,87,67,55,73,48,79,67,49,83,87,84,85,88,84,82,78,76,93,71,42,80,31,45,54,87,90,62,69,65,41,61,52,72,81,74,82,77,91,83,77,94,70,72,93,77,70,55,57,54,75,51,73,45,75,58,44,60,40,67,39,37,25,83,42,73,44,74,48,70,47,99,87,68,53,75,44,80,76,44,56,75,39,74,44,78,54,63,46,70,66,38,74,49,78,49,77,47,74,56,74,96,65,98,67,92,79,132

Foldseek 3Di:
DWDADPVGDTDDPDDDDDDDDDDDWDVCCDDDHDHIVPVVPDDDDPDDDPDDQKDKDKDFFDWDQACQNDWDWDADPVGDIDTPDHRPDGRHTDTGDMDMDMGGDDPDPDDDD